Protein AF-A0A1C6LS64-F1 (afdb_monomer)

Solvent-accessible surface area (backbone atoms only — not comparable to full-atom values): 6416 Å² total; per-residue (Å²): 133,85,87,81,49,67,59,91,95,43,75,43,85,46,76,65,47,46,51,24,65,72,68,75,46,65,60,51,61,76,76,50,60,94,85,63,50,72,67,56,50,49,53,38,52,48,54,50,48,52,50,44,70,76,39,63,64,53,58,60,51,52,52,48,53,51,60,70,67,41,72,77,81,65,69,53,98,73,66,71,82,72,76,80,72,77,79,77,84,70,77,93,80,85,92,80,136

Sequence (97 aa):
MSMKAFIGSHQVITDGDALELALGTPLELWLGVDGESEAERAARQDAARDILADDPELFDRAVRVVADALPPLRRPATATFIPLTPRCLCGAEEVAA

Secondary structure (DSSP, 8-state):
----EEETTEEE-SHHHHHHHHHTS-HHHHH--TT--HHHHHHHHHHHHHHHHH-THHHHHHHHHHHHHS------TT-----------PPP-----

Foldseek 3Di:
DDDWDDQPHDTDPDPQSVLCSQLVHHVCLPVPDPPDDPVNVVVSVVVVVVVCVVPVCSVVSNVVVVCVPPDPPPVPPPPPPPPPPPPPCPDDDDDDD

pLDDT: mean 76.17, std 17.06, range [41.72, 96.5]

Mean predicted aligned error: 13.82 Å

Structure (mmCIF, N/CA/C/O backbone):
data_AF-A0A1C6LS64-F1
#
_entry.id   AF-A0A1C6LS64-F1
#
loop_
_atom_site.group_PDB
_atom_site.id
_atom_site.type_symbol
_atom_site.label_atom_id
_atom_site.label_alt_id
_atom_site.label_comp_id
_atom_site.label_asym_id
_atom_site.label_entity_id
_atom_site.label_seq_id
_atom_site.pdbx_PDB_ins_code
_atom_site.Cartn_x
_atom_site.Cartn_y
_atom_site.Cartn_z
_atom_site.occupancy
_atom_site.B_iso_or_equiv
_atom_site.auth_seq_id
_atom_site.auth_comp_id
_atom_site.auth_asym_id
_atom_site.auth_atom_id
_atom_site.pdbx_PDB_model_num
ATOM 1 N N . MET A 1 1 ? 6.749 31.006 -1.354 1.00 53.19 1 MET A N 1
ATOM 2 C CA . MET A 1 1 ? 5.974 30.220 -2.337 1.00 53.19 1 MET A CA 1
ATOM 3 C C . MET A 1 1 ? 6.191 28.762 -1.967 1.00 53.19 1 MET A C 1
ATOM 5 O O . MET A 1 1 ? 7.325 28.317 -2.069 1.00 53.19 1 MET A O 1
ATOM 9 N N . SER A 1 2 ? 5.199 28.082 -1.383 1.00 61.56 2 SER A N 1
ATOM 10 C CA . SER A 1 2 ? 5.392 26.688 -0.947 1.00 61.56 2 SER A CA 1
ATOM 11 C C . SER A 1 2 ? 5.318 25.760 -2.159 1.00 61.56 2 SER A C 1
ATOM 13 O O . SER A 1 2 ? 4.424 25.922 -2.993 1.00 61.56 2 SER A O 1
ATOM 15 N N . MET A 1 3 ? 6.271 24.840 -2.283 1.00 78.81 3 MET A N 1
ATOM 16 C CA . MET A 1 3 ? 6.329 23.870 -3.375 1.00 78.81 3 MET A CA 1
ATOM 17 C C . MET A 1 3 ? 5.289 22.773 -3.127 1.00 78.81 3 MET A C 1
ATOM 19 O O . MET A 1 3 ? 5.169 22.274 -2.012 1.00 78.81 3 MET A O 1
ATOM 23 N N . LYS A 1 4 ? 4.505 22.435 -4.153 1.00 81.12 4 LYS A N 1
ATOM 24 C CA . LYS A 1 4 ? 3.495 21.371 -4.104 1.00 81.12 4 LYS A CA 1
ATOM 25 C C . LYS A 1 4 ? 4.035 20.156 -4.855 1.00 81.12 4 LYS A C 1
ATOM 27 O O . LYS A 1 4 ? 4.520 20.321 -5.973 1.00 81.12 4 LYS A O 1
ATOM 32 N N . ALA A 1 5 ? 3.959 18.974 -4.251 1.00 81.88 5 ALA A N 1
ATOM 33 C CA . ALA A 1 5 ? 4.346 17.716 -4.881 1.00 81.88 5 ALA A CA 1
ATOM 34 C C . ALA A 1 5 ? 3.127 17.054 -5.542 1.00 81.88 5 ALA A C 1
ATOM 36 O O . ALA A 1 5 ? 2.017 17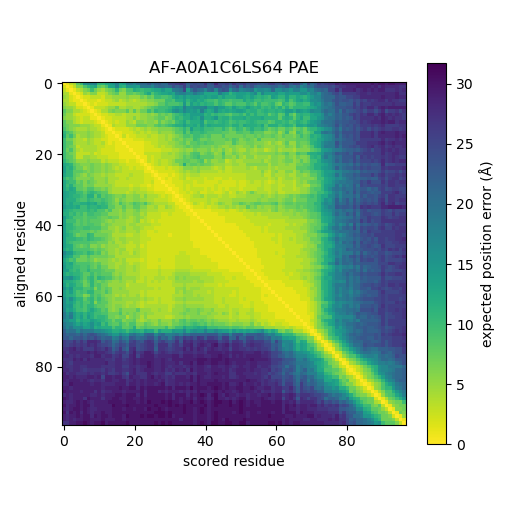.133 -5.017 1.00 81.88 5 ALA A O 1
ATOM 37 N N . PHE A 1 6 ? 3.333 16.431 -6.703 1.00 81.19 6 PHE A N 1
ATOM 38 C CA . PHE A 1 6 ? 2.283 15.777 -7.482 1.00 81.19 6 PHE A CA 1
ATOM 39 C C . PHE A 1 6 ? 2.774 14.436 -8.029 1.00 81.19 6 PHE A C 1
ATOM 41 O O . PHE A 1 6 ? 3.921 14.334 -8.464 1.00 81.19 6 PHE A O 1
ATOM 48 N N . ILE A 1 7 ? 1.884 13.444 -8.056 1.00 78.44 7 ILE A N 1
ATOM 49 C CA . ILE A 1 7 ? 2.068 12.164 -8.748 1.00 78.44 7 ILE A CA 1
ATOM 50 C C . ILE A 1 7 ? 0.911 12.031 -9.745 1.00 78.44 7 ILE A C 1
ATOM 52 O O . ILE A 1 7 ? -0.262 11.977 -9.368 1.00 78.44 7 ILE A O 1
ATOM 56 N N . GLY A 1 8 ? 1.230 12.063 -11.042 1.00 82.00 8 GLY A N 1
ATOM 57 C CA . GLY A 1 8 ? 0.221 12.173 -12.098 1.00 82.00 8 GLY A CA 1
ATOM 58 C C . GLY A 1 8 ? -0.597 13.463 -11.964 1.00 82.00 8 GLY A C 1
ATOM 59 O O . GLY A 1 8 ? -0.049 14.562 -12.023 1.00 82.00 8 GLY A O 1
ATOM 60 N N . SER A 1 9 ? -1.913 13.327 -11.785 1.00 81.06 9 SER A N 1
ATOM 61 C CA . SER A 1 9 ? -2.852 14.448 -11.604 1.00 81.06 9 SER A CA 1
ATOM 62 C C . SER A 1 9 ? -3.195 14.743 -10.138 1.00 81.06 9 SER A C 1
ATOM 64 O O . SER A 1 9 ? -3.977 15.655 -9.876 1.00 81.06 9 SER A O 1
ATOM 66 N N . HIS A 1 10 ? -2.631 13.992 -9.186 1.00 79.69 10 HIS A N 1
ATOM 67 C CA . HIS A 1 10 ? -2.983 14.076 -7.769 1.00 79.69 10 HIS A CA 1
ATOM 68 C C . HIS A 1 10 ? -1.896 14.782 -6.960 1.00 79.69 10 HIS A C 1
ATOM 70 O O . HIS A 1 10 ? -0.701 14.569 -7.180 1.00 79.69 10 HIS A O 1
ATOM 76 N N . GLN A 1 11 ? -2.318 15.647 -6.035 1.00 83.56 11 GLN A N 1
ATOM 77 C CA . GLN A 1 11 ? -1.419 16.354 -5.129 1.00 83.56 11 GLN A CA 1
ATOM 78 C C . GLN A 1 11 ? -1.071 15.460 -3.938 1.00 83.56 11 GLN A C 1
ATOM 80 O O . GLN A 1 11 ? -1.964 14.913 -3.303 1.00 83.56 11 GLN A O 1
ATOM 85 N N . VAL A 1 12 ? 0.214 15.388 -3.607 1.00 84.56 12 VAL A N 1
ATOM 86 C CA . VAL A 1 12 ? 0.712 14.754 -2.385 1.00 84.56 12 VAL A CA 1
ATOM 87 C C . VAL A 1 12 ? 0.632 15.780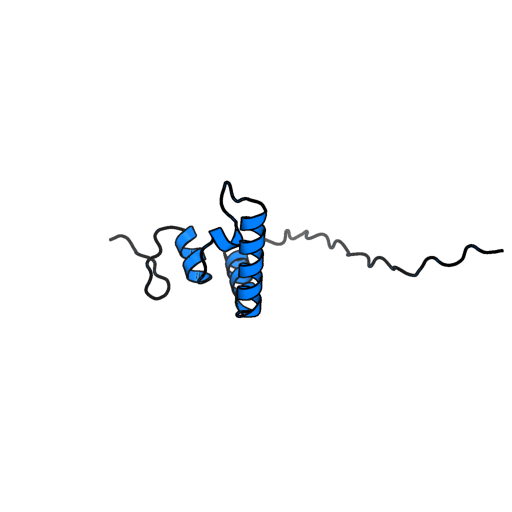 -1.255 1.00 84.56 12 VAL A C 1
ATOM 89 O O . VAL A 1 12 ? 1.279 16.832 -1.329 1.00 84.56 12 VAL A O 1
ATOM 92 N N . ILE A 1 13 ? -0.190 15.510 -0.240 1.00 83.25 13 ILE A N 1
ATOM 93 C CA . ILE A 1 13 ? -0.316 16.347 0.962 1.00 83.25 13 ILE A CA 1
ATOM 94 C C . ILE A 1 13 ? 0.418 15.690 2.136 1.00 83.25 13 ILE A C 1
ATOM 96 O O . ILE A 1 13 ? 1.047 16.395 2.926 1.00 83.25 13 ILE A O 1
ATOM 100 N N . THR A 1 14 ? 0.384 14.359 2.214 1.00 82.88 14 THR A N 1
ATOM 101 C CA . THR A 1 14 ? 1.051 13.552 3.242 1.00 82.88 14 THR A CA 1
ATOM 102 C C . THR A 1 14 ? 1.987 12.498 2.643 1.00 82.88 14 THR A C 1
ATOM 104 O O . THR A 1 14 ? 1.888 12.155 1.465 1.00 82.88 14 THR A O 1
ATOM 107 N N . ASP A 1 15 ? 2.889 11.951 3.464 1.00 79.31 15 ASP A N 1
ATOM 108 C CA . ASP A 1 15 ? 3.747 10.825 3.063 1.00 79.31 15 ASP A CA 1
ATOM 109 C C . ASP A 1 15 ? 2.919 9.565 2.735 1.00 79.31 15 ASP A C 1
ATOM 111 O O . ASP A 1 15 ? 3.305 8.779 1.871 1.00 79.31 15 ASP A O 1
ATOM 115 N N . GLY A 1 16 ? 1.756 9.399 3.381 1.00 77.50 16 GLY A N 1
ATOM 116 C CA . GLY A 1 16 ? 0.793 8.342 3.062 1.00 77.50 16 GLY A CA 1
ATOM 117 C C . GLY A 1 16 ? 0.231 8.501 1.651 1.00 77.50 16 GLY A C 1
ATOM 118 O O . GLY A 1 16 ? 0.284 7.558 0.866 1.00 77.50 16 GLY A O 1
ATOM 119 N N . ASP A 1 17 ? -0.164 9.723 1.278 1.00 79.56 17 ASP A N 1
ATOM 120 C CA . ASP A 1 17 ? -0.657 10.028 -0.072 1.00 79.56 17 ASP A CA 1
ATOM 121 C C . ASP A 1 17 ? 0.403 9.709 -1.133 1.00 79.56 17 ASP A C 1
ATOM 123 O O . ASP A 1 17 ? 0.082 9.253 -2.228 1.00 79.56 17 ASP A O 1
ATOM 127 N N . ALA A 1 18 ? 1.684 9.945 -0.828 1.00 78.62 18 ALA A N 1
ATOM 128 C CA . ALA A 1 18 ? 2.770 9.626 -1.748 1.00 78.62 18 ALA A CA 1
ATOM 129 C C . ALA A 1 18 ? 2.829 8.119 -2.046 1.00 78.62 18 ALA A C 1
ATOM 131 O O . ALA A 1 18 ? 3.005 7.728 -3.201 1.00 78.62 18 ALA A O 1
ATOM 132 N N . LEU A 1 19 ? 2.662 7.281 -1.020 1.00 79.44 19 LEU A N 1
ATOM 133 C CA . LEU A 1 19 ? 2.682 5.824 -1.145 1.00 79.44 19 LEU A CA 1
ATOM 134 C C . LEU A 1 19 ? 1.427 5.293 -1.840 1.00 79.44 19 LEU A C 1
ATOM 136 O O . LEU A 1 19 ? 1.545 4.479 -2.753 1.00 79.44 19 LEU A O 1
ATOM 140 N N . GLU A 1 20 ? 0.246 5.783 -1.471 1.00 84.12 20 GLU A N 1
ATOM 141 C CA . GLU A 1 20 ? -1.018 5.390 -2.104 1.00 84.12 20 GLU A CA 1
ATOM 142 C C . GLU A 1 20 ? -1.030 5.720 -3.594 1.00 84.12 20 GLU A C 1
ATOM 144 O O . GLU A 1 20 ? -1.397 4.885 -4.420 1.00 84.12 20 GLU A O 1
ATOM 149 N N . LEU A 1 21 ? -0.564 6.918 -3.957 1.00 84.56 21 LEU A N 1
ATOM 150 C CA . LEU A 1 21 ? -0.493 7.351 -5.350 1.00 84.56 21 LEU A CA 1
ATOM 151 C C . LEU A 1 21 ? 0.596 6.616 -6.142 1.00 84.56 21 LEU A C 1
ATOM 153 O O . LEU A 1 21 ? 0.426 6.404 -7.341 1.00 84.56 21 LEU A O 1
ATOM 157 N N . ALA A 1 22 ? 1.702 6.219 -5.504 1.00 80.25 22 ALA A N 1
ATOM 158 C CA . ALA A 1 22 ? 2.755 5.435 -6.151 1.00 80.25 22 ALA A CA 1
ATOM 159 C C . ALA A 1 22 ? 2.341 3.972 -6.393 1.00 80.25 22 ALA A C 1
ATOM 161 O O . ALA A 1 22 ? 2.695 3.389 -7.423 1.00 80.25 22 ALA A O 1
ATOM 162 N N . LEU A 1 23 ? 1.597 3.387 -5.451 1.00 79.56 23 LEU A N 1
ATOM 163 C CA . LEU A 1 23 ? 1.086 2.018 -5.538 1.00 79.56 23 LEU A CA 1
ATOM 164 C C . LEU A 1 23 ? -0.204 1.930 -6.365 1.00 79.56 23 LEU A C 1
ATOM 166 O O . LEU A 1 23 ? -0.480 0.890 -6.951 1.00 79.56 23 LEU A O 1
ATOM 170 N N . GLY A 1 24 ? -0.979 3.014 -6.452 1.00 83.06 24 GLY A N 1
ATOM 171 C CA . GLY A 1 24 ? -2.286 3.028 -7.116 1.00 83.06 24 GLY A CA 1
ATOM 172 C C . GLY A 1 24 ? -3.387 2.335 -6.307 1.00 83.06 24 GLY A C 1
ATOM 173 O O . GLY A 1 24 ? -4.465 2.071 -6.831 1.00 83.06 24 GLY A O 1
ATOM 174 N N . THR A 1 25 ? -3.121 2.043 -5.034 1.00 86.31 25 THR A N 1
ATOM 175 C CA . THR A 1 25 ? -4.016 1.322 -4.122 1.00 86.31 25 THR A CA 1
ATOM 176 C C . THR A 1 25 ? -3.941 1.938 -2.725 1.00 86.31 25 THR A C 1
ATOM 178 O O . THR A 1 25 ? -2.835 2.309 -2.317 1.00 86.31 25 THR A O 1
ATOM 181 N N . PRO A 1 26 ? -5.057 2.002 -1.978 1.00 86.94 26 PRO A N 1
ATOM 182 C CA . PRO A 1 26 ? -5.073 2.534 -0.614 1.00 86.94 26 PRO A CA 1
ATOM 183 C C . PRO A 1 26 ? -4.214 1.687 0.334 1.00 86.94 26 PRO A C 1
ATOM 185 O O . PRO A 1 26 ? -4.145 0.462 0.191 1.00 86.94 26 PRO A O 1
ATOM 188 N N . LEU A 1 27 ? -3.557 2.319 1.309 1.00 85.88 27 LEU A N 1
ATOM 189 C CA . LEU A 1 27 ? -2.638 1.628 2.221 1.00 85.88 27 LEU A CA 1
ATOM 190 C C . LEU A 1 27 ? -3.364 0.687 3.184 1.00 85.88 27 LEU A C 1
ATOM 192 O O . LEU A 1 27 ? -2.831 -0.368 3.531 1.00 85.88 27 LEU A O 1
ATOM 196 N N . GLU A 1 28 ? -4.591 1.022 3.570 1.00 88.50 28 GLU A N 1
ATOM 197 C CA . GLU A 1 28 ? -5.445 0.228 4.455 1.00 88.50 28 GLU A CA 1
ATOM 198 C C . GLU A 1 28 ? -5.752 -1.149 3.869 1.00 88.50 28 GLU A C 1
ATOM 200 O O . GLU A 1 28 ? -5.918 -2.114 4.615 1.00 88.50 28 GLU A O 1
ATOM 205 N N . LEU A 1 29 ? -5.769 -1.272 2.537 1.00 89.56 29 LEU A N 1
ATOM 206 C CA . LEU A 1 29 ? -5.904 -2.559 1.855 1.00 89.56 29 LEU A CA 1
ATOM 207 C C . LEU A 1 29 ? -4.777 -3.519 2.265 1.00 89.56 29 LEU A C 1
ATOM 209 O O . LEU A 1 29 ? -5.010 -4.709 2.482 1.00 89.56 29 LEU A O 1
ATOM 213 N N . TRP A 1 30 ? -3.560 -3.003 2.427 1.00 88.44 30 TRP A N 1
ATOM 214 C CA . TRP A 1 30 ? -2.373 -3.799 2.730 1.00 88.44 30 TRP A CA 1
ATOM 215 C C . TRP A 1 30 ? -2.126 -3.905 4.236 1.00 88.44 30 TRP A C 1
ATOM 217 O O . TRP A 1 30 ? -1.952 -5.007 4.761 1.00 88.44 30 TRP A O 1
ATOM 227 N N . LEU A 1 31 ? -2.164 -2.771 4.937 1.00 89.12 31 LEU A N 1
ATOM 228 C CA . LEU A 1 31 ? -1.854 -2.662 6.365 1.00 89.12 31 LEU A CA 1
ATOM 229 C C . LEU A 1 31 ? -3.005 -3.135 7.265 1.00 89.12 31 LEU A C 1
ATOM 231 O O . LEU A 1 31 ? -2.763 -3.564 8.392 1.00 89.12 31 LEU A O 1
ATOM 235 N N . GLY A 1 32 ? -4.234 -3.138 6.745 1.00 91.31 32 GLY A N 1
ATOM 236 C CA . GLY A 1 32 ? -5.444 -3.383 7.521 1.00 91.31 32 GLY A CA 1
ATOM 237 C C . GLY A 1 32 ? -5.933 -2.138 8.250 1.00 91.31 32 GLY A C 1
ATOM 238 O O . GLY A 1 32 ? -5.293 -1.087 8.235 1.00 91.31 32 GLY A O 1
ATOM 239 N N . VAL A 1 33 ? -7.096 -2.275 8.884 1.00 90.69 33 VAL A N 1
ATOM 240 C CA . VAL A 1 33 ? -7.722 -1.219 9.687 1.00 90.69 33 VAL A CA 1
ATOM 241 C C . VAL A 1 33 ? -7.925 -1.677 11.124 1.00 90.69 33 VAL A C 1
ATOM 243 O O . VAL A 1 33 ? -8.196 -2.852 11.393 1.00 90.69 33 VAL A O 1
ATOM 246 N N . ASP A 1 34 ? -7.813 -0.731 12.055 1.00 90.25 34 ASP A N 1
ATOM 247 C CA . ASP A 1 34 ? -8.072 -0.991 13.466 1.00 90.25 34 ASP A CA 1
ATOM 248 C C . ASP A 1 34 ? -9.530 -1.415 13.671 1.00 90.25 34 ASP A C 1
ATOM 250 O O . ASP A 1 34 ? -10.468 -0.734 13.257 1.00 90.25 34 ASP A O 1
ATOM 254 N N . GLY A 1 35 ? -9.716 -2.557 14.335 1.00 92.19 35 GLY A N 1
ATOM 255 C CA . GLY A 1 35 ? -11.038 -3.122 14.597 1.00 92.19 35 GLY A CA 1
ATOM 256 C C . GLY A 1 35 ? -11.596 -4.022 13.491 1.00 92.19 35 GLY A C 1
ATOM 257 O O . GLY A 1 35 ? -12.737 -4.454 13.629 1.00 92.19 35 GLY A O 1
ATOM 258 N N . GLU A 1 36 ? -10.824 -4.355 12.445 1.00 90.88 36 GLU A N 1
ATOM 259 C CA . GLU A 1 36 ? -11.270 -5.336 11.444 1.00 90.88 36 GLU A CA 1
ATOM 260 C C . GLU A 1 36 ? -11.509 -6.718 12.085 1.00 90.88 36 GLU A C 1
ATOM 262 O O . GLU A 1 36 ? -10.668 -7.258 12.824 1.00 90.88 36 GLU A O 1
ATOM 267 N N . SER A 1 37 ? -12.660 -7.314 11.774 1.00 95.31 37 SER A N 1
ATOM 268 C CA . SER A 1 37 ? -12.953 -8.704 12.113 1.00 95.31 37 SER A CA 1
ATOM 269 C C . SER A 1 37 ? -12.060 -9.662 11.322 1.00 95.31 37 SER A C 1
ATOM 271 O O . SER A 1 37 ? -11.442 -9.312 10.315 1.00 95.31 37 SER A O 1
ATOM 273 N N . GLU A 1 38 ? -11.988 -10.918 11.760 1.00 94.38 38 GLU A N 1
ATOM 274 C CA . GLU A 1 38 ? -11.222 -11.941 11.041 1.00 94.38 38 GLU A CA 1
ATOM 275 C C . GLU A 1 38 ? -11.748 -12.171 9.616 1.00 94.38 38 GLU A C 1
ATOM 277 O O . GLU A 1 38 ? -10.957 -12.335 8.688 1.00 94.38 38 GLU A O 1
ATOM 282 N N . ALA A 1 39 ? -13.068 -12.107 9.427 1.00 95.12 39 ALA A N 1
ATOM 283 C CA . ALA A 1 39 ? -13.694 -12.245 8.116 1.00 95.12 39 ALA A CA 1
ATOM 284 C C . ALA A 1 39 ? -13.358 -11.066 7.189 1.00 95.12 39 ALA A C 1
ATOM 286 O O . ALA A 1 39 ? -13.022 -11.278 6.025 1.00 95.12 39 ALA A O 1
ATOM 287 N N . GLU A 1 40 ? -13.393 -9.834 7.702 1.00 93.69 40 GLU A N 1
ATOM 288 C CA . GLU A 1 40 ? -13.013 -8.641 6.932 1.00 93.69 40 GLU A CA 1
ATOM 289 C C . GLU A 1 40 ? -11.530 -8.669 6.559 1.00 93.69 40 GLU A C 1
ATOM 291 O O . GLU A 1 40 ? -11.180 -8.420 5.406 1.00 93.69 40 GLU A O 1
ATOM 296 N N . ARG A 1 41 ? -10.663 -9.079 7.494 1.00 94.38 41 ARG A N 1
ATOM 297 C CA . ARG A 1 41 ? -9.236 -9.285 7.228 1.00 94.38 41 ARG A CA 1
ATOM 298 C C . ARG A 1 41 ? -9.003 -10.311 6.123 1.00 94.38 41 ARG A C 1
ATOM 300 O O . ARG A 1 41 ? -8.154 -10.095 5.261 1.00 94.38 41 ARG A O 1
ATOM 307 N N . ALA A 1 42 ? -9.728 -11.428 6.155 1.00 95.06 42 ALA A N 1
ATOM 308 C CA . ALA A 1 42 ? -9.609 -12.472 5.144 1.00 95.06 42 ALA A CA 1
ATOM 309 C C . ALA A 1 42 ? -10.043 -11.962 3.764 1.00 95.06 42 ALA A C 1
ATOM 311 O O . ALA A 1 42 ? -9.292 -12.123 2.808 1.00 95.06 42 ALA A O 1
ATOM 312 N N . ALA A 1 43 ? -11.191 -11.284 3.678 1.00 95.12 43 ALA A N 1
ATOM 313 C CA . ALA A 1 43 ? -11.686 -10.699 2.432 1.00 95.12 43 ALA A CA 1
ATOM 314 C C . ALA A 1 43 ? -10.718 -9.651 1.860 1.00 95.12 43 ALA A C 1
ATOM 316 O O . ALA A 1 43 ? -10.449 -9.628 0.662 1.00 95.12 43 ALA A O 1
ATOM 317 N N . ARG A 1 44 ? -10.135 -8.817 2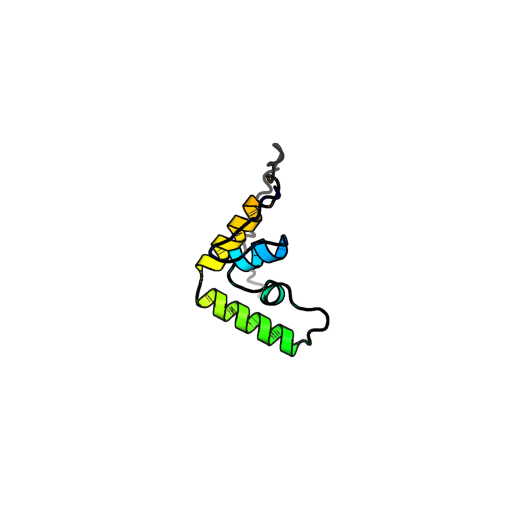.724 1.00 95.19 44 ARG A N 1
ATOM 318 C CA . ARG A 1 44 ? -9.116 -7.838 2.339 1.00 95.19 44 ARG A CA 1
ATOM 319 C C . ARG A 1 44 ? -7.860 -8.507 1.780 1.00 95.19 44 ARG A C 1
ATOM 321 O O . ARG A 1 44 ? -7.355 -8.083 0.747 1.00 95.19 44 ARG A O 1
ATOM 328 N N . GLN A 1 45 ? -7.351 -9.542 2.450 1.00 94.75 45 GLN A N 1
ATOM 329 C CA . GLN A 1 45 ? -6.180 -10.288 1.976 1.00 94.75 45 GLN A CA 1
ATOM 330 C C . GLN A 1 45 ? -6.456 -11.045 0.676 1.00 94.75 45 GLN A C 1
ATOM 332 O O . GLN A 1 45 ? -5.544 -11.210 -0.127 1.00 94.75 45 GLN A O 1
ATOM 337 N N . ASP A 1 46 ? -7.683 -11.517 0.484 1.00 96.50 46 ASP A N 1
ATOM 338 C CA . ASP A 1 46 ? -8.121 -12.155 -0.753 1.00 96.50 46 ASP A CA 1
ATOM 339 C C . ASP A 1 46 ? -8.097 -11.153 -1.915 1.00 96.50 46 ASP A C 1
ATOM 341 O O . ASP A 1 46 ? -7.359 -11.349 -2.876 1.00 96.50 46 ASP A O 1
ATOM 345 N N . ALA A 1 47 ? -8.736 -9.991 -1.743 1.00 93.69 47 ALA A N 1
ATOM 346 C CA . ALA A 1 47 ? -8.689 -8.902 -2.720 1.00 93.69 47 ALA A CA 1
ATOM 347 C C . ALA A 1 47 ? -7.253 -8.426 -3.010 1.00 93.69 47 ALA A C 1
ATOM 349 O O . ALA A 1 47 ? -6.895 -8.149 -4.152 1.00 93.69 47 ALA A O 1
ATOM 350 N N . ALA A 1 48 ? -6.402 -8.360 -1.982 1.00 92.19 48 ALA A N 1
ATOM 351 C CA . ALA A 1 48 ? -4.989 -8.032 -2.135 1.00 92.19 48 ALA A CA 1
ATOM 352 C C . ALA A 1 48 ? -4.240 -9.060 -3.004 1.00 92.19 48 ALA A C 1
ATOM 354 O O . ALA A 1 48 ? -3.364 -8.682 -3.783 1.00 92.19 48 ALA A O 1
ATOM 355 N N . ARG A 1 49 ? -4.576 -10.354 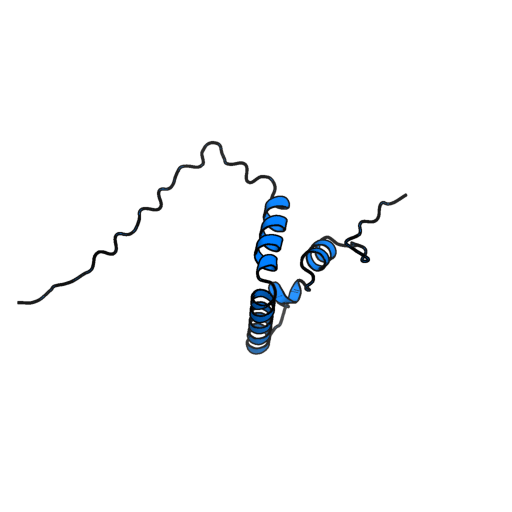-2.899 1.00 93.19 49 ARG A N 1
ATOM 356 C CA . ARG A 1 49 ? -3.997 -11.401 -3.755 1.00 93.19 49 ARG A CA 1
ATOM 357 C C . ARG A 1 49 ? -4.494 -11.300 -5.189 1.00 93.19 49 ARG A C 1
ATOM 359 O O . ARG A 1 49 ? -3.673 -11.454 -6.085 1.00 93.19 49 ARG A O 1
ATOM 366 N N . ASP A 1 50 ? -5.773 -11.006 -5.395 1.00 95.25 50 ASP A N 1
ATOM 367 C CA . ASP A 1 50 ? -6.330 -10.811 -6.738 1.00 95.25 50 ASP A CA 1
ATOM 368 C C . ASP A 1 50 ? -5.642 -9.641 -7.452 1.00 95.25 50 ASP A C 1
ATOM 370 O O . ASP A 1 50 ? -5.165 -9.789 -8.573 1.00 95.25 50 ASP A O 1
ATOM 374 N N . ILE A 1 51 ? -5.457 -8.513 -6.761 1.00 91.50 51 ILE A N 1
ATOM 375 C CA . ILE A 1 51 ? -4.741 -7.350 -7.307 1.00 91.50 51 ILE A CA 1
ATOM 376 C C . ILE A 1 51 ? -3.287 -7.696 -7.663 1.00 91.50 51 ILE A C 1
ATOM 378 O O . ILE A 1 51 ? -2.796 -7.274 -8.707 1.00 91.50 51 ILE A O 1
ATOM 382 N N . LEU A 1 52 ? -2.590 -8.472 -6.825 1.00 90.81 52 LEU A N 1
ATOM 383 C CA . LEU A 1 52 ? -1.222 -8.921 -7.122 1.00 90.81 52 LEU A CA 1
ATOM 384 C C . LEU A 1 52 ? -1.161 -9.930 -8.276 1.00 90.81 52 LEU A C 1
ATOM 386 O O . LEU A 1 52 ? -0.144 -10.004 -8.963 1.00 90.81 52 LEU A O 1
ATOM 390 N N . ALA A 1 53 ? -2.213 -10.725 -8.476 1.00 94.06 53 ALA A N 1
ATOM 391 C CA . ALA A 1 53 ? -2.316 -11.619 -9.622 1.00 94.06 53 ALA A CA 1
ATOM 392 C C . ALA A 1 53 ? -2.552 -10.835 -10.926 1.00 94.06 53 ALA A C 1
ATOM 394 O O . ALA A 1 53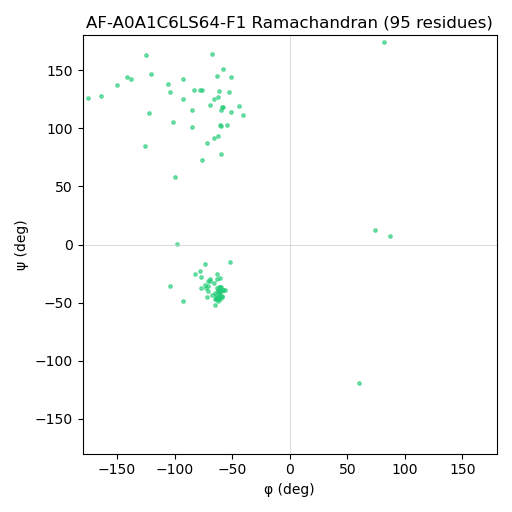 ? -2.001 -11.213 -11.961 1.00 94.06 53 ALA A O 1
ATOM 395 N N . ASP A 1 54 ? -3.314 -9.738 -10.858 1.00 94.12 54 ASP A N 1
ATOM 396 C CA . ASP A 1 54 ? -3.625 -8.864 -11.994 1.00 94.12 54 ASP A CA 1
ATOM 397 C C . ASP A 1 54 ? -2.467 -7.919 -12.376 1.00 94.12 54 ASP A C 1
ATOM 399 O O . ASP A 1 54 ? -2.229 -7.698 -13.566 1.00 94.12 54 ASP A O 1
ATOM 403 N N . ASP A 1 55 ? -1.713 -7.388 -11.402 1.00 91.81 55 ASP A N 1
ATOM 404 C CA . ASP A 1 55 ? -0.489 -6.592 -11.620 1.00 91.81 55 ASP A CA 1
ATOM 405 C C . ASP A 1 55 ? 0.710 -7.180 -10.844 1.00 91.81 55 ASP A C 1
ATOM 407 O O . ASP A 1 55 ? 1.048 -6.713 -9.750 1.00 91.81 55 ASP A O 1
ATOM 411 N N . PRO A 1 56 ? 1.414 -8.181 -11.411 1.00 90.00 56 PRO A N 1
ATOM 412 C CA . PRO A 1 56 ? 2.604 -8.757 -10.786 1.00 90.00 56 PRO A CA 1
ATOM 413 C C . PRO A 1 56 ? 3.764 -7.760 -10.619 1.00 90.00 56 PRO A C 1
ATOM 415 O O . PRO A 1 56 ? 4.601 -7.935 -9.731 1.00 90.00 56 PRO A O 1
ATOM 418 N N . GLU A 1 57 ? 3.832 -6.705 -11.444 1.00 90.00 57 GLU A N 1
ATOM 419 C CA . GLU A 1 57 ? 4.886 -5.684 -11.355 1.00 90.00 57 GLU A CA 1
ATOM 420 C C . GLU A 1 57 ? 4.689 -4.748 -10.154 1.00 90.00 57 GLU A C 1
ATOM 422 O O . GLU A 1 57 ? 5.632 -4.063 -9.737 1.00 90.00 57 GLU A O 1
ATOM 427 N N . LEU A 1 58 ? 3.486 -4.721 -9.567 1.00 88.00 58 LEU A N 1
ATOM 428 C CA . LEU A 1 58 ? 3.189 -3.948 -8.365 1.00 88.00 58 LEU A CA 1
ATOM 429 C C . LEU A 1 58 ? 4.128 -4.320 -7.212 1.00 88.00 58 LEU A C 1
ATOM 431 O O . LEU A 1 58 ? 4.606 -3.432 -6.503 1.00 88.00 58 LEU A O 1
ATOM 435 N N . PHE A 1 59 ? 4.449 -5.609 -7.058 1.00 86.94 59 PHE A N 1
ATOM 436 C CA . PHE A 1 59 ? 5.366 -6.078 -6.019 1.00 86.94 59 PHE A CA 1
ATOM 437 C C . PHE A 1 59 ? 6.772 -5.491 -6.197 1.00 86.94 59 PHE A C 1
ATOM 439 O O . PHE A 1 59 ? 7.333 -4.915 -5.263 1.00 86.94 59 PHE A O 1
ATOM 446 N N . ASP A 1 60 ? 7.319 -5.559 -7.410 1.00 88.00 60 ASP A N 1
ATOM 447 C CA . ASP A 1 60 ? 8.645 -5.019 -7.723 1.00 88.00 60 ASP A CA 1
ATOM 448 C C . ASP A 1 60 ? 8.701 -3.500 -7.523 1.00 88.00 60 ASP A C 1
ATOM 450 O O . ASP A 1 60 ? 9.689 -2.958 -7.012 1.00 88.00 60 ASP A O 1
ATOM 454 N N . ARG A 1 61 ? 7.622 -2.800 -7.892 1.00 87.00 61 ARG A N 1
ATOM 455 C CA . ARG A 1 61 ? 7.489 -1.352 -7.706 1.00 87.00 61 ARG A CA 1
ATOM 456 C C . ARG A 1 61 ? 7.460 -0.989 -6.221 1.00 87.00 61 ARG A C 1
ATOM 458 O O . ARG A 1 61 ? 8.206 -0.104 -5.804 1.00 87.00 61 ARG A O 1
ATOM 465 N N . ALA A 1 62 ? 6.668 -1.706 -5.423 1.00 84.31 62 ALA A N 1
ATOM 466 C CA . ALA A 1 62 ? 6.585 -1.516 -3.978 1.00 84.31 62 ALA A CA 1
ATOM 467 C C . ALA A 1 62 ? 7.941 -1.753 -3.294 1.00 84.31 62 ALA A C 1
ATOM 469 O O . ALA A 1 62 ? 8.396 -0.921 -2.509 1.00 84.31 62 ALA A O 1
ATOM 470 N N . VAL A 1 63 ? 8.635 -2.844 -3.641 1.00 85.56 63 VAL A N 1
ATOM 471 C CA . VAL A 1 63 ? 9.964 -3.162 -3.093 1.00 85.56 63 VAL A CA 1
ATOM 472 C C . VAL A 1 63 ? 10.990 -2.093 -3.460 1.00 85.56 63 VAL A C 1
ATOM 474 O O . VAL A 1 63 ? 11.793 -1.715 -2.608 1.00 85.56 63 VAL A O 1
ATOM 477 N N . ARG A 1 64 ? 10.961 -1.565 -4.690 1.00 84.00 64 ARG A N 1
ATOM 478 C CA . A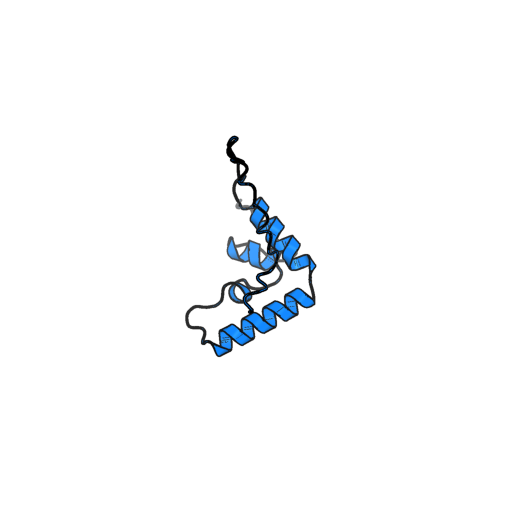RG A 1 64 ? 11.861 -0.481 -5.109 1.00 84.00 64 ARG A CA 1
ATOM 479 C C . ARG A 1 64 ? 11.632 0.792 -4.298 1.00 84.00 64 ARG A C 1
ATOM 481 O O . ARG A 1 64 ? 12.598 1.361 -3.804 1.00 84.00 64 ARG A O 1
ATOM 488 N N . VAL A 1 65 ? 10.374 1.192 -4.108 1.00 80.12 65 VAL A N 1
ATOM 489 C CA . VAL A 1 65 ? 10.024 2.362 -3.285 1.00 80.12 65 VAL A CA 1
ATOM 490 C C . VAL A 1 65 ? 10.529 2.189 -1.854 1.00 80.12 65 VAL A C 1
ATOM 492 O O . VAL A 1 65 ? 11.152 3.096 -1.309 1.00 80.12 65 VAL A O 1
ATOM 495 N N . VAL A 1 66 ? 10.327 1.012 -1.255 1.00 79.94 66 VAL A N 1
ATOM 496 C CA . VAL A 1 66 ? 10.834 0.718 0.094 1.00 79.94 66 VAL A CA 1
ATOM 497 C C . VAL A 1 66 ? 12.365 0.737 0.129 1.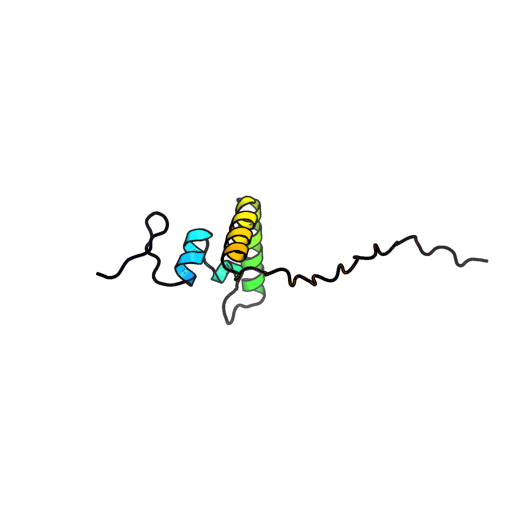00 79.94 66 VAL A C 1
ATOM 499 O O . VAL A 1 66 ? 12.941 1.309 1.050 1.00 79.94 66 VAL A O 1
ATOM 502 N N . ALA A 1 67 ? 13.039 0.150 -0.860 1.00 80.94 67 ALA A N 1
ATOM 503 C CA . ALA A 1 67 ? 14.499 0.126 -0.930 1.00 80.94 67 ALA A CA 1
ATOM 504 C C . ALA A 1 67 ? 15.113 1.530 -1.060 1.00 80.94 67 ALA A C 1
ATOM 506 O O . ALA A 1 67 ? 16.148 1.784 -0.447 1.00 80.94 67 ALA A O 1
ATOM 507 N N . ASP A 1 68 ? 14.467 2.426 -1.810 1.00 75.94 68 ASP A N 1
ATOM 508 C CA . ASP A 1 68 ? 14.879 3.827 -1.961 1.00 75.94 68 ASP A CA 1
ATOM 509 C C . ASP A 1 68 ? 14.577 4.662 -0.704 1.00 75.94 68 ASP A C 1
ATOM 511 O O . ASP A 1 68 ? 15.334 5.573 -0.363 1.00 75.94 68 ASP A O 1
ATOM 515 N N . ALA A 1 69 ? 13.473 4.363 -0.008 1.00 72.00 69 ALA A N 1
ATOM 516 C CA . ALA A 1 69 ? 13.059 5.064 1.208 1.00 72.00 69 ALA A CA 1
ATOM 517 C C . ALA A 1 69 ? 13.865 4.645 2.443 1.00 72.00 69 ALA A C 1
ATOM 519 O O . ALA A 1 69 ? 14.035 5.430 3.381 1.00 72.00 69 ALA A O 1
ATOM 520 N N . LEU A 1 70 ? 14.371 3.410 2.464 1.00 71.50 70 LEU A N 1
ATOM 521 C CA . LEU A 1 70 ? 15.307 2.990 3.490 1.00 71.50 70 LEU A CA 1
ATOM 522 C C . LEU A 1 70 ? 16.596 3.810 3.315 1.00 71.50 70 LEU A C 1
ATOM 524 O O . LEU A 1 70 ? 17.188 3.787 2.232 1.00 71.50 70 LEU A O 1
ATOM 528 N N . PRO A 1 71 ? 17.085 4.512 4.365 1.00 63.88 71 PRO A N 1
ATOM 529 C CA . PRO A 1 71 ? 18.431 5.073 4.318 1.00 63.88 71 PRO A CA 1
ATOM 530 C C . PRO A 1 71 ? 19.363 3.941 3.907 1.00 63.88 71 PRO A C 1
ATOM 532 O O . PRO A 1 71 ? 19.076 2.805 4.310 1.00 63.88 71 PRO A O 1
ATOM 535 N N . PRO A 1 72 ? 20.425 4.212 3.112 1.00 61.25 72 PRO A N 1
ATOM 536 C CA . PRO A 1 72 ? 21.235 3.160 2.527 1.00 61.25 72 PRO A CA 1
ATOM 537 C C . PRO A 1 72 ? 21.464 2.148 3.625 1.00 61.25 72 PRO A C 1
ATOM 539 O O . PRO A 1 72 ? 21.980 2.520 4.688 1.00 61.25 72 PRO A O 1
ATOM 542 N N . LEU A 1 73 ? 21.000 0.911 3.401 1.00 52.16 73 LEU A N 1
ATOM 543 C CA . LEU A 1 73 ? 21.460 -0.249 4.141 1.00 52.16 73 LEU A CA 1
ATOM 544 C C . LEU A 1 73 ? 22.949 -0.266 3.848 1.00 52.16 73 LEU A C 1
ATOM 546 O O . LEU A 1 73 ? 23.430 -0.940 2.938 1.00 52.16 73 LEU A O 1
ATOM 550 N N . ARG A 1 74 ? 23.674 0.615 4.536 1.00 46.28 74 ARG A N 1
ATOM 551 C CA . ARG A 1 74 ? 25.098 0.756 4.494 1.00 46.28 74 ARG A CA 1
ATOM 552 C C . ARG A 1 74 ? 25.460 -0.612 4.967 1.00 46.28 74 ARG A C 1
ATOM 554 O O . ARG A 1 74 ? 25.277 -0.914 6.144 1.00 46.28 74 ARG A O 1
ATOM 561 N N . ARG A 1 75 ? 25.868 -1.459 4.022 1.00 43.00 75 ARG A N 1
ATOM 562 C CA . ARG A 1 75 ? 26.572 -2.686 4.320 1.00 43.00 75 ARG A CA 1
ATOM 563 C C . ARG A 1 75 ? 27.524 -2.250 5.428 1.00 43.00 75 ARG A C 1
ATOM 565 O O . ARG A 1 75 ? 28.376 -1.392 5.148 1.00 43.00 75 ARG A O 1
ATOM 572 N N . PRO A 1 76 ? 27.368 -2.692 6.691 1.00 46.62 76 PRO A N 1
ATOM 573 C CA . PRO A 1 76 ? 28.510 -2.572 7.561 1.00 46.62 76 PRO A CA 1
ATOM 574 C C . PRO A 1 76 ? 29.613 -3.256 6.751 1.00 46.62 76 PRO A C 1
ATOM 576 O O . PRO A 1 76 ? 29.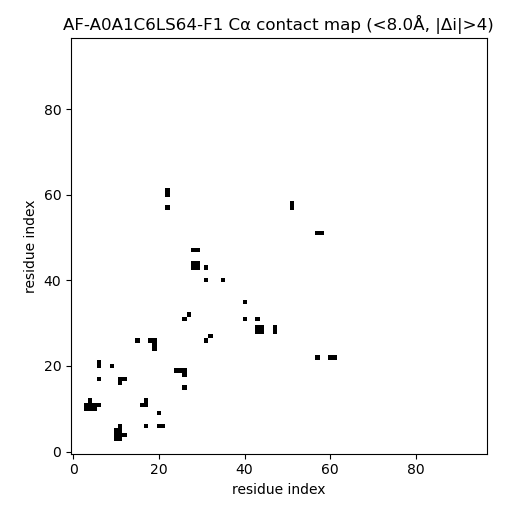379 -4.305 6.148 1.00 46.62 76 PRO A O 1
ATOM 579 N N . ALA A 1 77 ? 30.781 -2.632 6.613 1.00 54.31 77 ALA A N 1
ATOM 580 C CA . ALA A 1 77 ? 31.899 -3.265 5.910 1.00 54.31 77 ALA A CA 1
ATOM 581 C C . ALA A 1 77 ? 32.184 -4.682 6.476 1.00 54.31 77 ALA A C 1
ATOM 583 O O . ALA A 1 77 ? 32.815 -5.507 5.832 1.00 54.31 77 ALA A O 1
ATOM 584 N N . THR A 1 78 ? 31.626 -4.978 7.652 1.00 51.75 78 THR A N 1
ATOM 585 C CA . THR A 1 78 ? 31.439 -6.271 8.297 1.00 51.75 78 THR A CA 1
ATOM 586 C C . THR A 1 78 ? 30.016 -6.829 8.117 1.00 51.75 78 THR A C 1
ATOM 588 O O . THR A 1 78 ? 29.318 -7.104 9.092 1.00 51.75 78 THR A O 1
ATOM 591 N N . ALA A 1 79 ? 29.541 -7.019 6.887 1.00 52.78 79 ALA A N 1
ATOM 592 C CA . ALA A 1 79 ? 28.531 -8.042 6.654 1.00 52.78 79 ALA A CA 1
ATOM 593 C C . ALA A 1 79 ? 29.277 -9.366 6.800 1.00 52.78 79 ALA A C 1
ATOM 595 O O . ALA A 1 79 ? 29.858 -9.865 5.837 1.00 52.78 79 ALA A O 1
ATOM 596 N N . THR A 1 80 ? 29.354 -9.873 8.034 1.00 53.50 80 THR A N 1
ATOM 597 C CA . THR A 1 80 ? 29.788 -11.242 8.285 1.00 53.50 80 THR A CA 1
ATOM 598 C C . THR A 1 80 ? 28.947 -12.111 7.373 1.00 53.50 80 THR A C 1
ATOM 600 O O . THR A 1 80 ? 27.724 -12.149 7.491 1.00 53.50 80 THR A O 1
ATOM 603 N N . PHE A 1 81 ? 29.608 -12.737 6.409 1.00 52.59 81 PHE A N 1
ATOM 604 C CA . PHE A 1 81 ? 29.032 -13.798 5.617 1.00 52.59 81 PHE A CA 1
ATOM 605 C C . PHE A 1 81 ? 28.526 -14.846 6.609 1.00 52.59 81 PHE A C 1
ATOM 607 O O . PHE A 1 81 ? 29.320 -15.553 7.222 1.00 52.59 81 PHE A O 1
ATOM 614 N N . ILE A 1 82 ? 27.215 -14.877 6.842 1.00 60.31 82 ILE A N 1
ATOM 615 C CA . ILE A 1 82 ? 26.567 -16.006 7.490 1.00 60.31 82 ILE A CA 1
ATOM 616 C C . ILE A 1 82 ? 26.320 -16.967 6.332 1.00 60.31 82 ILE A C 1
ATOM 618 O O . ILE A 1 82 ? 25.410 -16.708 5.540 1.00 60.31 82 ILE A O 1
ATOM 622 N N . PRO A 1 83 ? 27.141 -18.016 6.143 1.00 52.69 83 PRO A N 1
ATOM 623 C CA . PRO A 1 83 ? 26.765 -19.049 5.203 1.00 52.69 83 PRO A CA 1
ATOM 624 C C . PRO A 1 83 ? 25.418 -19.588 5.669 1.00 52.69 83 PRO A C 1
ATOM 626 O O . PRO A 1 83 ? 25.303 -20.114 6.776 1.00 52.69 83 PRO A O 1
ATOM 629 N N .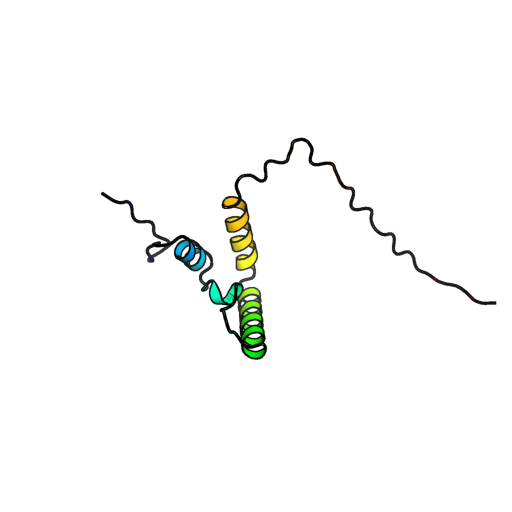 LEU A 1 84 ? 24.397 -19.452 4.825 1.00 55.25 84 LEU A N 1
ATOM 630 C CA . LEU A 1 84 ? 23.247 -20.334 4.896 1.00 55.25 84 LEU A CA 1
ATOM 631 C C . LEU A 1 84 ? 23.804 -21.725 4.613 1.00 55.25 84 LEU A C 1
ATOM 633 O O . LEU A 1 84 ? 24.015 -22.094 3.459 1.00 55.25 84 LEU A O 1
ATOM 637 N N . THR A 1 85 ? 24.151 -22.460 5.666 1.00 58.75 85 THR A N 1
ATOM 638 C CA . THR A 1 85 ? 24.488 -23.868 5.533 1.00 58.75 85 THR A CA 1
ATOM 639 C C . THR A 1 85 ? 23.260 -24.535 4.929 1.00 58.75 85 THR A C 1
ATOM 641 O O . THR A 1 85 ? 22.188 -24.488 5.543 1.00 58.75 85 THR A O 1
ATOM 644 N N . PRO A 1 86 ? 23.359 -25.130 3.728 1.00 52.19 86 PRO A N 1
ATOM 645 C CA . PRO A 1 86 ? 22.268 -25.938 3.231 1.00 52.19 86 PRO A CA 1
ATOM 646 C C . PRO A 1 86 ? 22.073 -27.052 4.258 1.00 52.19 86 PRO A C 1
ATOM 648 O O . PRO A 1 86 ? 22.980 -27.851 4.505 1.00 52.19 86 PRO A O 1
ATOM 651 N N . ARG A 1 87 ? 20.907 -27.079 4.913 1.00 56.00 87 ARG A N 1
ATOM 652 C CA . ARG A 1 87 ? 20.465 -28.278 5.621 1.00 56.00 87 ARG A CA 1
ATOM 653 C C . ARG A 1 87 ? 20.379 -29.357 4.555 1.00 56.00 87 ARG A C 1
ATOM 655 O O . ARG A 1 87 ? 19.452 -29.368 3.752 1.00 56.00 87 ARG A O 1
ATOM 662 N N . CYS A 1 88 ? 21.386 -30.220 4.526 1.00 48.59 88 CYS A N 1
ATOM 663 C CA . CYS A 1 88 ? 21.337 -31.450 3.768 1.00 48.59 88 CYS A CA 1
ATOM 664 C C . CYS A 1 88 ? 20.251 -32.305 4.429 1.00 48.59 88 CYS A C 1
ATOM 666 O O . CYS A 1 88 ? 20.497 -32.983 5.423 1.00 48.59 88 CYS A O 1
ATOM 668 N N . LEU A 1 89 ? 19.020 -32.189 3.937 1.00 59.84 89 LEU A N 1
ATOM 669 C CA . LEU A 1 89 ? 17.959 -33.147 4.211 1.00 59.84 89 LEU A CA 1
ATOM 670 C C . LEU A 1 89 ? 18.248 -34.375 3.341 1.00 59.84 89 LEU A C 1
ATOM 672 O O . LEU A 1 89 ? 17.599 -34.585 2.322 1.00 59.84 89 LEU A O 1
ATOM 676 N N . CYS A 1 90 ? 19.275 -35.146 3.704 1.00 43.34 90 CYS A N 1
ATOM 677 C CA . CYS A 1 90 ? 19.380 -36.524 3.245 1.00 43.34 90 CYS A CA 1
ATOM 678 C C . CYS A 1 90 ? 18.714 -37.391 4.313 1.00 43.34 90 CYS A C 1
ATOM 680 O O . CYS A 1 90 ? 18.986 -37.229 5.504 1.00 43.34 90 CYS A O 1
ATOM 682 N N . GLY A 1 91 ? 17.755 -38.195 3.865 1.00 46.88 91 GLY A N 1
ATOM 683 C CA . GLY A 1 91 ? 16.693 -38.789 4.660 1.00 46.88 91 GLY A CA 1
ATOM 684 C C . GLY A 1 91 ? 17.147 -39.652 5.833 1.00 46.88 91 GLY A C 1
ATOM 685 O O . GLY A 1 91 ? 18.190 -40.301 5.819 1.00 46.88 91 GLY A O 1
ATOM 686 N N . ALA A 1 92 ? 16.276 -39.667 6.835 1.00 52.97 92 ALA A N 1
ATOM 687 C CA . ALA A 1 92 ? 16.110 -40.784 7.739 1.00 52.97 92 ALA A CA 1
ATOM 688 C C . ALA A 1 92 ? 15.470 -41.966 6.986 1.00 52.97 92 ALA A C 1
ATOM 690 O O . ALA A 1 92 ? 14.364 -41.819 6.484 1.00 52.97 92 ALA A O 1
ATOM 691 N N . GLU A 1 93 ? 16.161 -43.101 6.929 1.00 48.72 93 GLU A N 1
ATOM 692 C CA . GLU A 1 93 ? 15.649 -44.483 6.816 1.00 48.72 93 GLU A CA 1
ATOM 693 C C . GLU A 1 93 ? 16.907 -45.372 6.930 1.00 48.72 93 GLU A C 1
ATOM 695 O O . GLU A 1 93 ? 17.910 -45.080 6.291 1.00 48.72 93 GLU A O 1
ATOM 700 N N . GLU A 1 94 ? 17.048 -46.364 7.802 1.00 41.72 94 GLU A N 1
ATOM 701 C CA . GLU A 1 94 ? 16.090 -47.352 8.279 1.00 41.72 94 GLU A CA 1
ATOM 702 C C . GLU A 1 94 ? 16.431 -47.775 9.721 1.00 41.72 94 GLU A C 1
ATOM 704 O O . GLU A 1 94 ? 17.584 -48.053 10.057 1.00 41.72 94 GLU A O 1
ATOM 709 N N . VAL A 1 95 ? 15.401 -47.878 10.559 1.00 47.12 95 VAL A N 1
ATOM 710 C CA . VAL A 1 95 ? 15.371 -48.783 11.710 1.00 47.12 95 VAL A CA 1
ATOM 711 C C . VAL A 1 95 ? 14.525 -49.971 11.267 1.00 47.12 95 VAL A C 1
ATOM 713 O O . VAL A 1 95 ? 13.306 -49.829 11.223 1.00 47.12 95 VAL A O 1
ATOM 716 N N . ALA A 1 96 ? 15.137 -51.118 10.969 1.00 44.47 96 ALA A N 1
ATOM 717 C CA . ALA A 1 96 ? 14.457 -52.412 10.989 1.00 44.47 96 ALA A CA 1
ATOM 718 C C . ALA A 1 96 ? 15.450 -53.591 10.990 1.00 44.47 96 ALA A C 1
ATOM 720 O O . ALA A 1 96 ? 16.298 -53.693 10.111 1.00 44.47 96 ALA A O 1
ATOM 721 N N . ALA A 1 97 ? 15.221 -54.477 11.968 1.00 41.94 97 ALA A N 1
ATOM 722 C CA . ALA A 1 97 ? 15.626 -55.886 12.104 1.00 41.94 97 ALA A CA 1
ATOM 723 C C . ALA A 1 97 ? 17.115 -56.225 12.308 1.00 41.94 97 ALA A C 1
ATOM 725 O O . ALA A 1 97 ? 17.866 -56.382 11.322 1.00 41.94 97 ALA A O 1
#

Radius of gyration: 21.89 Å; Cα contacts (8 Å, |Δi|>4): 36; chains: 1; bounding box: 46×86×27 Å